Protein AF-A0A1G5LVR9-F1 (afdb_monomer)

Solvent-accessible surface area (backbone atoms only — not comparable to full-atom values): 8856 Å² total; per-residue (Å²): 91,72,54,45,79,82,60,38,32,45,64,37,34,52,29,75,40,82,42,68,40,92,84,79,70,46,76,44,76,41,83,38,76,12,65,55,41,52,52,38,59,56,39,61,37,83,92,28,54,87,48,79,41,76,50,49,32,39,43,46,57,58,30,60,53,64,62,34,41,45,77,53,51,54,35,61,64,42,55,90,45,68,49,72,40,88,86,83,64,45,80,44,60,60,44,90,41,56,43,79,47,67,43,70,72,85,84,55,84,89,47,67,74,88,44,72,70,53,63,74,50,45,88,86,81,88,82,54,94,89,51,77,93,63,82,84,75,71,79,82,75,81,130

Structure (mmCIF, N/CA/C/O backbone):
data_AF-A0A1G5LVR9-F1
#
_entry.id   AF-A0A1G5LVR9-F1
#
loop_
_atom_site.group_PDB
_atom_site.id
_atom_site.type_symbol
_atom_site.label_atom_id
_atom_site.label_alt_id
_atom_site.label_comp_id
_atom_site.label_asym_id
_atom_site.label_entity_id
_atom_site.label_seq_id
_atom_site.pdbx_PDB_ins_code
_atom_site.Cartn_x
_atom_site.Cartn_y
_atom_site.Cartn_z
_atom_site.occupancy
_atom_site.B_iso_or_equiv
_atom_site.auth_seq_id
_atom_site.auth_comp_id
_atom_site.auth_asym_id
_atom_site.auth_atom_id
_atom_site.pdbx_PDB_model_num
ATOM 1 N N . MET A 1 1 ? -2.361 9.632 -6.487 1.00 81.44 1 MET A N 1
ATOM 2 C CA . MET A 1 1 ? -2.141 10.393 -5.237 1.00 81.44 1 MET A CA 1
ATOM 3 C C . MET A 1 1 ? -0.716 10.923 -5.225 1.00 81.44 1 MET A C 1
ATOM 5 O O . MET A 1 1 ? 0.140 10.279 -5.816 1.00 81.44 1 MET A O 1
ATOM 9 N N . GLN A 1 2 ? -0.457 12.069 -4.598 1.00 78.56 2 GLN A N 1
ATOM 10 C CA . GLN A 1 2 ? 0.901 12.599 -4.425 1.00 78.56 2 GLN A CA 1
ATOM 11 C C . GLN A 1 2 ? 1.322 12.391 -2.973 1.00 78.56 2 GLN A C 1
ATOM 13 O O . GLN A 1 2 ? 0.543 12.700 -2.069 1.00 78.56 2 GLN A O 1
ATOM 18 N N . PHE A 1 3 ? 2.519 11.853 -2.746 1.00 76.69 3 PHE A N 1
ATOM 19 C CA . PHE A 1 3 ? 3.032 11.737 -1.387 1.00 76.69 3 PHE A CA 1
ATOM 20 C C . PHE A 1 3 ? 3.616 13.067 -0.907 1.00 76.69 3 PHE A C 1
ATOM 22 O O . PHE A 1 3 ? 4.312 13.766 -1.639 1.00 76.69 3 PHE A O 1
ATOM 29 N N . HIS A 1 4 ? 3.331 13.402 0.350 1.00 72.56 4 HIS A N 1
ATOM 30 C CA . HIS A 1 4 ? 3.894 14.555 1.048 1.00 72.56 4 HIS A CA 1
ATOM 31 C C . HIS A 1 4 ? 4.726 14.058 2.243 1.00 72.56 4 HIS A C 1
ATOM 33 O O . HIS A 1 4 ? 4.365 13.043 2.828 1.00 72.56 4 HIS A O 1
ATOM 39 N N . PRO A 1 5 ? 5.782 14.758 2.695 1.00 70.38 5 PRO A N 1
ATOM 40 C CA . PRO A 1 5 ? 6.575 14.328 3.857 1.00 70.38 5 PRO A CA 1
ATOM 41 C C . PRO A 1 5 ? 5.792 14.138 5.170 1.00 70.38 5 PRO A C 1
ATOM 43 O O . PRO A 1 5 ? 6.274 13.493 6.096 1.00 70.38 5 PRO A O 1
ATOM 46 N N . SER A 1 6 ? 4.601 14.730 5.268 1.00 76.38 6 SER A N 1
ATOM 47 C CA . SER A 1 6 ? 3.690 14.588 6.415 1.00 76.38 6 SER A CA 1
ATOM 48 C C . SER A 1 6 ? 2.713 13.420 6.281 1.00 76.38 6 SER A C 1
ATOM 50 O O . SER A 1 6 ? 1.923 13.209 7.193 1.00 76.38 6 SER A O 1
ATOM 52 N N . TYR A 1 7 ? 2.728 12.711 5.151 1.00 81.19 7 TYR A N 1
ATOM 53 C CA . TYR A 1 7 ? 1.882 11.546 4.933 1.00 81.19 7 TYR A CA 1
ATOM 54 C C . TYR A 1 7 ? 2.298 10.430 5.897 1.00 81.19 7 TYR A C 1
ATOM 56 O O . TYR A 1 7 ? 3.477 10.288 6.224 1.00 81.19 7 TYR A O 1
ATOM 64 N N . SER A 1 8 ? 1.323 9.678 6.394 1.00 87.94 8 SER A N 1
ATOM 65 C CA . SER A 1 8 ? 1.540 8.617 7.375 1.00 87.94 8 SER A CA 1
ATOM 66 C C . SER A 1 8 ? 0.838 7.328 6.961 1.00 87.94 8 SER A C 1
ATOM 68 O O . SER A 1 8 ? -0.005 7.329 6.059 1.00 87.94 8 SER A O 1
ATOM 70 N N . TYR A 1 9 ? 1.172 6.226 7.634 1.00 91.19 9 TYR A N 1
ATOM 71 C CA . TYR A 1 9 ? 0.491 4.947 7.440 1.00 91.19 9 TYR A CA 1
ATOM 72 C C . TYR A 1 9 ? -1.016 5.086 7.675 1.00 91.19 9 TYR A C 1
ATOM 74 O O . TYR A 1 9 ? -1.828 4.581 6.899 1.00 91.19 9 TYR A O 1
ATOM 82 N N . GLU A 1 10 ? -1.391 5.846 8.703 1.00 92.50 10 GLU A N 1
ATOM 83 C CA . GLU A 1 10 ? -2.776 6.080 9.087 1.00 92.50 10 GLU A CA 1
ATOM 84 C C . GLU A 1 10 ? -3.568 6.833 8.017 1.00 92.50 10 GLU A C 1
ATOM 86 O O . GLU A 1 10 ? -4.782 6.658 7.895 1.00 92.50 10 GLU A O 1
ATOM 91 N N . ASP A 1 11 ? -2.904 7.695 7.244 1.00 89.69 11 ASP A N 1
ATOM 92 C CA . ASP A 1 11 ? -3.523 8.400 6.117 1.00 89.69 11 ASP A CA 1
ATOM 93 C C . ASP A 1 11 ? -3.608 7.514 4.874 1.00 89.69 11 ASP A C 1
ATOM 95 O O . ASP A 1 11 ? -4.491 7.703 4.038 1.00 89.69 11 ASP A O 1
ATOM 99 N N . PHE A 1 12 ? -2.688 6.560 4.740 1.00 91.44 12 PHE A N 1
ATOM 100 C CA . PHE A 1 12 ? -2.522 5.760 3.538 1.00 91.44 12 PHE A CA 1
ATOM 101 C C . PHE A 1 12 ? -3.362 4.484 3.525 1.00 91.44 12 PHE A C 1
ATOM 103 O O . PHE A 1 12 ? -3.907 4.113 2.478 1.00 91.44 12 PHE A O 1
ATOM 110 N N . PHE A 1 13 ? -3.459 3.803 4.668 1.00 94.75 13 PHE A N 1
ATOM 111 C CA . PHE A 1 13 ? -4.009 2.457 4.732 1.00 94.75 13 PHE A CA 1
ATOM 112 C C . PHE A 1 13 ? -5.076 2.256 5.802 1.00 94.75 13 PHE A C 1
ATOM 114 O O . PHE A 1 13 ? -6.211 1.969 5.435 1.00 94.75 13 PHE A O 1
ATOM 121 N N . GLU A 1 14 ? -4.767 2.399 7.090 1.00 95.25 14 GLU A N 1
ATOM 122 C CA . GLU A 1 14 ? -5.790 2.370 8.141 1.00 95.25 14 GLU A CA 1
ATOM 123 C C . GLU A 1 14 ? -5.346 3.137 9.385 1.00 95.25 14 GLU A C 1
ATOM 125 O O . GLU A 1 14 ? -4.191 3.063 9.798 1.00 95.25 14 GLU A O 1
ATOM 130 N N . GLY A 1 15 ? -6.271 3.873 9.999 1.00 94.56 15 GLY A N 1
ATOM 131 C CA . GLY A 1 15 ? -5.981 4.630 11.212 1.00 94.56 15 GLY A CA 1
ATOM 132 C C . GLY A 1 15 ? -7.233 5.056 11.966 1.00 94.56 15 GLY A C 1
ATOM 133 O O . GLY A 1 15 ? -8.324 5.158 11.401 1.00 94.56 15 GLY A O 1
ATOM 134 N N . PHE A 1 16 ? -7.087 5.310 13.266 1.00 94.00 16 PHE A N 1
ATOM 135 C CA . PHE A 1 16 ? -8.181 5.840 14.076 1.00 94.00 16 PHE A CA 1
ATOM 136 C C . PHE A 1 16 ? -8.430 7.312 13.742 1.00 94.00 16 PHE A C 1
ATOM 138 O O . PHE A 1 16 ? -7.523 8.147 13.811 1.00 94.00 16 PHE A O 1
ATOM 145 N N . ARG A 1 17 ? -9.679 7.637 13.407 1.00 93.75 17 ARG A N 1
ATOM 146 C CA . ARG A 1 17 ? -10.139 9.003 13.144 1.00 93.75 17 ARG A CA 1
ATOM 147 C C . ARG A 1 17 ? -11.268 9.367 14.105 1.00 93.75 17 ARG A C 1
ATOM 149 O O . ARG A 1 17 ? -12.102 8.507 14.399 1.00 93.75 17 ARG A O 1
ATOM 156 N N . PRO A 1 18 ? -11.294 10.606 14.622 1.00 93.75 18 PRO A N 1
ATOM 157 C CA . PRO A 1 18 ? -12.419 11.070 15.414 1.00 93.75 18 PRO A CA 1
ATOM 158 C C . PRO A 1 18 ? -13.648 11.185 14.511 1.00 93.75 18 PRO A C 1
ATOM 160 O O . PRO A 1 18 ? -13.593 11.804 13.449 1.00 93.75 18 PRO A O 1
ATOM 163 N N . GLN A 1 19 ? -14.753 10.593 14.943 1.00 92.75 19 GLN A N 1
ATOM 164 C CA . GLN A 1 19 ? -16.044 10.698 14.289 1.00 92.75 19 GLN A CA 1
ATOM 165 C C . GLN A 1 19 ? -17.072 11.157 15.317 1.00 92.75 19 GLN A C 1
ATOM 167 O O . GLN A 1 19 ? -17.201 10.565 16.390 1.00 92.75 19 GLN A O 1
ATOM 172 N N . GLU A 1 20 ? -17.767 12.237 14.984 1.00 93.88 20 GLU A N 1
ATOM 173 C CA . GLU A 1 20 ? -18.847 12.783 15.796 1.00 93.88 20 GLU A CA 1
ATOM 174 C C . GLU A 1 20 ? -20.133 12.000 15.522 1.00 93.88 20 GLU A C 1
ATOM 176 O O . GLU A 1 20 ? -20.490 11.757 14.364 1.00 93.88 20 GLU A O 1
ATOM 181 N N . ASP A 1 21 ? -20.812 11.587 16.587 1.00 89.25 21 ASP A N 1
ATOM 182 C CA . ASP A 1 21 ? -22.153 11.031 16.489 1.00 89.25 21 ASP A CA 1
ATOM 183 C C . ASP A 1 21 ? -23.149 12.141 16.084 1.00 89.25 21 ASP A C 1
ATOM 185 O O . ASP A 1 21 ? -23.215 13.175 16.763 1.00 89.25 21 ASP A O 1
ATOM 189 N N . PRO A 1 22 ? -23.925 11.967 14.995 1.00 88.56 22 PRO A N 1
ATOM 190 C CA . PRO A 1 22 ? -24.840 12.998 14.504 1.00 88.56 22 PRO A CA 1
ATOM 191 C C . PRO A 1 22 ? -25.943 13.391 15.494 1.00 88.56 22 PRO A C 1
ATOM 193 O O . PRO A 1 22 ? -26.460 14.506 15.406 1.00 88.56 22 PRO A O 1
ATOM 196 N N . GLU A 1 23 ? -26.325 12.488 16.401 1.00 91.12 23 GLU A N 1
ATOM 197 C CA . GLU A 1 23 ? -27.414 12.692 17.354 1.00 91.12 23 GLU A CA 1
ATOM 198 C C . GLU A 1 23 ? -26.891 13.148 18.717 1.00 91.12 23 GLU A C 1
ATOM 200 O O . GLU A 1 23 ? -27.409 14.114 19.282 1.00 91.12 23 GLU A O 1
ATOM 205 N N . THR A 1 24 ? -25.855 12.489 19.245 1.00 91.06 24 THR A N 1
ATOM 206 C CA . THR A 1 24 ? -25.376 12.746 20.614 1.00 91.06 24 THR A CA 1
ATOM 207 C C . THR A 1 24 ? -24.288 13.813 20.702 1.00 91.06 24 THR A C 1
ATOM 209 O O . THR A 1 24 ? -24.016 14.289 21.804 1.00 91.06 24 THR A O 1
ATOM 212 N N . ARG A 1 25 ? -23.682 14.219 19.571 1.00 90.75 25 ARG A N 1
ATOM 213 C CA . ARG A 1 25 ? -22.509 15.121 19.511 1.00 90.75 25 ARG A CA 1
ATOM 214 C C . ARG A 1 25 ? -21.262 14.570 20.218 1.00 90.75 25 ARG A C 1
ATOM 216 O O . ARG A 1 25 ? -20.289 15.297 20.416 1.00 90.75 25 ARG A O 1
ATOM 223 N N . GLU A 1 26 ? -21.268 13.298 20.610 1.00 92.50 26 GLU A N 1
ATOM 224 C CA . GLU A 1 26 ? -20.115 12.653 21.232 1.00 92.50 26 GLU A CA 1
ATOM 225 C C . GLU A 1 26 ? -19.062 12.295 20.180 1.00 92.50 26 GLU A C 1
ATOM 227 O O . GLU A 1 26 ? -19.382 11.884 19.064 1.00 92.50 26 GLU A O 1
ATOM 232 N N . VAL A 1 27 ? -17.785 12.433 20.540 1.00 92.62 27 VAL A N 1
ATOM 233 C CA . VAL A 1 27 ? -16.665 12.077 19.662 1.00 92.62 27 VAL A CA 1
ATOM 234 C C . VAL A 1 27 ? -16.156 10.692 20.037 1.00 92.62 27 VAL A C 1
ATOM 236 O O . VAL A 1 27 ? -15.659 10.485 21.144 1.00 92.62 27 VAL A O 1
ATOM 239 N N . ALA A 1 28 ? -16.221 9.760 19.089 1.00 93.06 28 ALA A N 1
ATOM 240 C CA . ALA A 1 28 ? -15.621 8.437 19.210 1.00 93.06 28 ALA A CA 1
ATOM 241 C C . ALA A 1 28 ? -14.511 8.259 18.170 1.00 93.06 28 ALA A C 1
ATOM 243 O O . ALA A 1 28 ? -14.629 8.703 17.030 1.00 93.06 28 ALA A O 1
ATOM 244 N N . PHE A 1 29 ? -13.432 7.572 18.539 1.00 93.38 29 PHE A N 1
ATOM 245 C CA . PHE A 1 29 ? -12.410 7.176 17.574 1.00 93.38 29 PHE A CA 1
ATOM 246 C C . PHE A 1 29 ? -12.850 5.905 16.856 1.00 93.38 29 PHE A C 1
ATOM 248 O O . PHE A 1 29 ? -13.080 4.877 17.493 1.00 93.38 29 PHE A O 1
ATOM 255 N N . ARG A 1 30 ? -12.948 5.964 15.527 1.00 93.69 30 ARG A N 1
ATOM 256 C CA . ARG A 1 30 ? -13.265 4.804 14.690 1.00 93.69 30 ARG A CA 1
ATOM 257 C C . ARG A 1 30 ? -12.112 4.492 13.757 1.00 93.69 30 ARG A C 1
ATOM 259 O O . ARG A 1 30 ? -11.488 5.397 13.200 1.00 93.69 30 ARG A O 1
ATOM 266 N N . LEU A 1 31 ? -11.829 3.203 13.597 1.00 95.06 31 LEU A N 1
ATOM 267 C CA . LEU A 1 31 ? -10.870 2.752 12.601 1.00 95.06 31 LEU A CA 1
ATOM 268 C C . LEU A 1 31 ? -11.433 3.062 11.213 1.00 95.06 31 LEU A C 1
ATOM 270 O O . LEU A 1 31 ? -12.546 2.654 10.888 1.00 95.06 31 LEU A O 1
ATOM 274 N N . THR A 1 32 ? -10.678 3.820 10.428 1.00 95.19 32 THR A N 1
ATOM 275 C CA . THR A 1 32 ? -11.078 4.289 9.102 1.00 95.19 32 THR A CA 1
ATOM 276 C C . THR A 1 32 ? -10.087 3.771 8.070 1.00 95.19 32 THR A C 1
ATOM 278 O O . THR A 1 32 ? -8.876 3.832 8.291 1.00 95.19 32 THR A O 1
ATOM 281 N N . ALA A 1 33 ? -10.608 3.259 6.955 1.00 95.88 33 ALA A N 1
ATOM 282 C CA . ALA A 1 33 ? -9.802 2.829 5.822 1.00 95.88 33 ALA A CA 1
ATOM 283 C C . ALA A 1 33 ? -9.215 4.044 5.089 1.00 95.88 33 ALA A C 1
ATOM 285 O O . ALA A 1 33 ? -9.890 5.047 4.874 1.00 95.88 33 ALA A O 1
ATOM 286 N N . GLY A 1 34 ? -7.947 3.942 4.716 1.00 94.50 34 GLY A N 1
ATOM 287 C CA . GLY A 1 34 ? -7.254 4.875 3.842 1.00 94.50 34 GLY A CA 1
ATOM 288 C C . GLY A 1 34 ? -7.339 4.456 2.368 1.00 94.50 34 GLY A C 1
ATOM 289 O O . GLY A 1 34 ? -7.826 3.365 2.047 1.00 94.50 34 GLY A O 1
ATOM 290 N N . PRO A 1 35 ? -6.813 5.285 1.449 1.00 93.81 35 PRO A N 1
ATOM 291 C CA . PRO A 1 35 ? -6.970 5.101 0.007 1.00 93.81 35 PRO A CA 1
ATOM 292 C C . PRO A 1 35 ? -6.500 3.741 -0.519 1.00 93.81 35 PRO A C 1
ATOM 294 O O . PRO A 1 35 ? -7.147 3.162 -1.393 1.00 93.81 35 PRO A O 1
ATOM 297 N N . LEU A 1 36 ? -5.384 3.203 -0.007 1.00 94.56 36 LEU A N 1
ATOM 298 C CA . LEU A 1 36 ? -4.903 1.8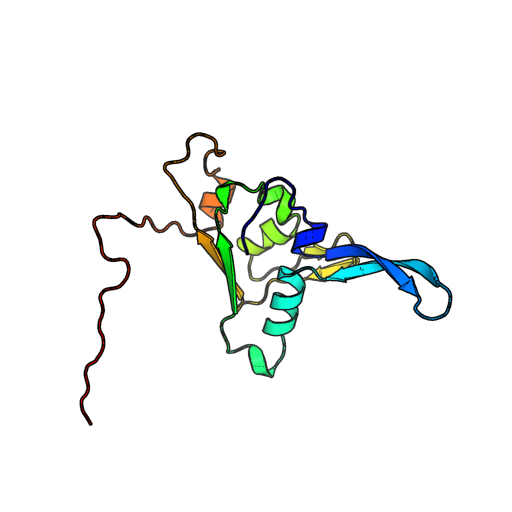93 -0.453 1.00 94.56 36 LEU A CA 1
ATOM 299 C C . LEU A 1 36 ? -5.825 0.767 0.029 1.00 94.56 36 LEU A C 1
ATOM 301 O O . LEU A 1 36 ? -6.060 -0.178 -0.726 1.00 94.56 36 LEU A O 1
ATOM 305 N N . ARG A 1 37 ? -6.358 0.856 1.254 1.00 95.75 37 ARG A N 1
ATOM 306 C CA . ARG A 1 37 ? -7.273 -0.161 1.785 1.00 95.75 37 ARG A CA 1
ATOM 307 C C . ARG A 1 37 ? -8.580 -0.173 1.003 1.00 95.75 37 ARG A C 1
ATOM 309 O O . ARG A 1 37 ? -8.994 -1.233 0.546 1.00 95.75 37 ARG A O 1
ATOM 316 N N . GLU A 1 38 ? -9.159 0.998 0.754 1.00 95.88 38 GLU A N 1
ATOM 317 C CA . GLU A 1 38 ? -10.367 1.130 -0.065 1.00 95.88 38 GLU A CA 1
ATOM 318 C C . GLU A 1 38 ? -10.163 0.564 -1.478 1.00 95.88 38 GLU A C 1
ATOM 320 O O . GLU A 1 38 ? -10.988 -0.206 -1.975 1.00 95.88 38 GLU A O 1
ATOM 325 N N . LEU A 1 39 ? -9.034 0.889 -2.120 1.00 96.69 39 LEU A N 1
ATOM 326 C CA . LEU A 1 39 ? -8.688 0.366 -3.442 1.00 96.69 39 LEU A CA 1
ATOM 327 C C . LEU A 1 39 ? -8.519 -1.160 -3.433 1.00 96.69 39 LEU A C 1
ATOM 329 O O . LEU A 1 39 ? -8.965 -1.837 -4.360 1.00 96.69 39 LEU A O 1
ATOM 333 N N . ALA A 1 40 ? -7.884 -1.707 -2.395 1.00 96.25 40 ALA A N 1
ATOM 334 C CA . ALA A 1 40 ? -7.683 -3.142 -2.253 1.00 96.25 40 ALA A CA 1
ATOM 335 C C . ALA A 1 40 ? -9.010 -3.886 -2.047 1.00 96.25 40 ALA A C 1
ATOM 337 O O . ALA A 1 40 ? -9.269 -4.883 -2.725 1.00 96.25 40 ALA A O 1
ATOM 338 N N . ASP A 1 41 ? -9.881 -3.365 -1.183 1.00 95.62 41 ASP A N 1
ATOM 339 C CA . ASP A 1 41 ? -11.207 -3.929 -0.935 1.00 95.62 41 ASP A CA 1
ATOM 340 C C . ASP A 1 41 ? -12.059 -3.904 -2.212 1.00 95.62 41 ASP A C 1
ATOM 342 O O . ASP A 1 41 ? -12.754 -4.875 -2.519 1.00 95.62 41 ASP A O 1
ATOM 346 N N . LEU A 1 42 ? -11.968 -2.833 -3.012 1.00 96.19 42 LEU A N 1
ATOM 347 C CA . LEU A 1 42 ? -12.596 -2.760 -4.334 1.00 96.19 42 LEU A CA 1
ATOM 348 C C . LEU A 1 42 ? -12.052 -3.821 -5.295 1.00 96.19 42 LEU A C 1
ATOM 350 O O . LEU A 1 42 ? -12.844 -4.462 -5.991 1.00 96.19 42 LEU A O 1
ATOM 354 N N . ALA A 1 43 ? -10.736 -4.022 -5.330 1.00 96.69 43 ALA A N 1
ATOM 355 C CA . ALA A 1 43 ? -10.078 -4.970 -6.226 1.00 96.69 43 ALA A CA 1
ATOM 356 C C . ALA A 1 43 ? -10.394 -6.443 -5.899 1.00 96.69 43 ALA A C 1
ATOM 358 O O . ALA A 1 43 ? -10.397 -7.279 -6.806 1.00 96.69 43 ALA A O 1
ATOM 359 N N . LEU A 1 44 ? -10.692 -6.765 -4.632 1.00 94.69 44 LEU A N 1
ATOM 360 C CA . LEU A 1 44 ? -10.999 -8.129 -4.170 1.00 94.69 44 LEU A CA 1
ATOM 361 C C . LEU A 1 44 ? -12.437 -8.587 -4.436 1.00 94.69 44 LEU A C 1
ATOM 363 O O . LEU A 1 44 ? -12.702 -9.799 -4.415 1.00 94.69 44 LEU A O 1
ATOM 367 N N . ARG A 1 45 ? -13.363 -7.651 -4.692 1.00 95.88 45 ARG A N 1
ATOM 368 C CA . ARG A 1 45 ? -14.769 -7.964 -5.005 1.00 95.88 45 ARG A CA 1
ATOM 369 C C . ARG A 1 45 ? -14.834 -8.951 -6.167 1.00 95.88 45 ARG A C 1
ATOM 371 O O . ARG A 1 45 ? -14.109 -8.794 -7.144 1.00 95.88 45 ARG A O 1
ATOM 378 N N . GLU A 1 46 ? -15.707 -9.956 -6.086 1.00 91.25 46 GLU A N 1
ATOM 379 C CA . GLU A 1 46 ? -15.741 -11.064 -7.060 1.00 91.25 46 GLU A CA 1
ATOM 380 C C . GLU A 1 46 ? -15.844 -10.586 -8.515 1.00 91.25 46 GLU A C 1
ATOM 382 O O . GLU A 1 46 ? -15.095 -11.058 -9.369 1.00 91.25 46 GLU A O 1
ATOM 387 N N . GLY A 1 47 ? -16.680 -9.577 -8.780 1.00 94.56 47 GLY A N 1
ATOM 388 C CA . GLY A 1 47 ? -16.830 -8.977 -10.110 1.00 94.56 47 GLY A CA 1
ATOM 389 C C . GLY A 1 47 ? -15.616 -8.186 -10.608 1.00 94.56 47 GLY A C 1
ATOM 390 O O . GLY A 1 47 ? -15.529 -7.911 -11.797 1.00 94.56 47 GLY A O 1
ATOM 391 N N . ASN A 1 48 ? -14.660 -7.858 -9.739 1.00 95.38 48 ASN A N 1
ATOM 392 C CA . ASN A 1 48 ? -13.541 -6.965 -10.042 1.00 95.38 48 ASN A CA 1
ATOM 393 C C . ASN A 1 48 ? -12.194 -7.689 -10.157 1.00 95.38 48 ASN A C 1
ATOM 395 O O . ASN A 1 48 ? -11.219 -7.087 -10.596 1.00 95.38 48 ASN A O 1
ATOM 399 N N . ARG A 1 49 ? -12.118 -8.984 -9.819 1.00 92.69 49 ARG A N 1
ATOM 400 C CA . ARG A 1 49 ? -10.846 -9.736 -9.772 1.00 92.69 49 ARG A CA 1
ATOM 401 C C . ARG A 1 49 ? -10.104 -9.819 -11.111 1.00 92.69 49 ARG A C 1
ATOM 403 O O . ARG A 1 49 ? -8.900 -10.050 -11.125 1.00 92.69 49 ARG A O 1
ATOM 410 N N . HIS A 1 50 ? -10.813 -9.645 -12.225 1.00 93.75 50 HIS A N 1
ATOM 411 C CA . HIS A 1 50 ? -10.246 -9.638 -13.577 1.00 93.75 50 HIS A CA 1
ATOM 412 C C . HIS A 1 50 ? -9.846 -8.233 -14.060 1.00 93.75 50 HIS A C 1
ATOM 414 O O . HIS A 1 50 ? -9.215 -8.099 -15.107 1.00 93.75 50 HIS A O 1
ATOM 420 N N . ILE A 1 51 ? -10.221 -7.190 -13.317 1.00 96.31 51 ILE A N 1
ATOM 421 C CA . ILE A 1 51 ? -9.967 -5.794 -13.661 1.00 96.31 51 ILE A CA 1
ATOM 422 C C . ILE A 1 51 ? -8.664 -5.368 -12.980 1.00 96.31 51 ILE A C 1
ATOM 424 O O . ILE A 1 51 ? -8.528 -5.565 -11.768 1.00 96.31 51 ILE A O 1
ATOM 428 N N . PRO A 1 52 ? -7.697 -4.792 -13.715 1.00 96.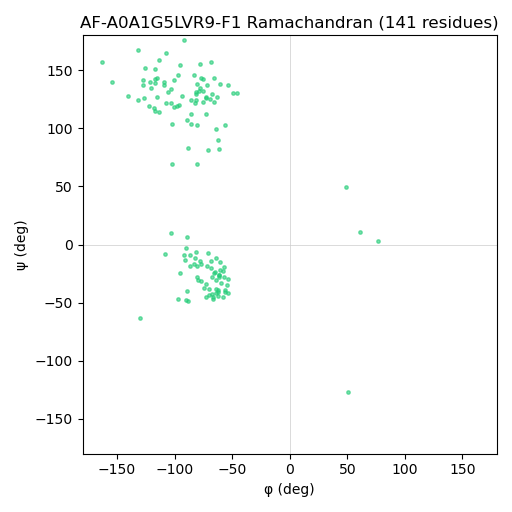81 52 PRO A N 1
ATOM 429 C CA . PRO A 1 52 ? -6.490 -4.257 -13.108 1.00 96.81 52 PRO A CA 1
ATOM 430 C C . PRO A 1 52 ? -6.786 -2.929 -12.400 1.00 96.81 52 PRO A C 1
ATOM 432 O O . PRO A 1 52 ? -7.392 -2.022 -12.969 1.00 96.81 52 PRO A O 1
ATOM 435 N N . TYR A 1 53 ? -6.312 -2.805 -11.165 1.00 97.19 53 TYR A N 1
ATOM 436 C CA . TYR A 1 53 ? -6.368 -1.586 -10.366 1.00 97.19 53 TYR A CA 1
ATOM 437 C C . TYR A 1 53 ? -4.972 -1.001 -10.236 1.00 97.19 53 TYR A C 1
ATOM 439 O O . TYR A 1 53 ? -4.010 -1.725 -9.991 1.00 97.19 53 TYR A O 1
ATOM 447 N N . PHE A 1 54 ? -4.859 0.316 -10.371 1.00 95.81 54 PHE A N 1
ATOM 448 C CA . PHE A 1 54 ? -3.577 1.005 -10.330 1.00 95.81 54 PHE A CA 1
ATOM 449 C C . PHE A 1 54 ? -3.579 2.051 -9.224 1.00 95.81 54 PHE A C 1
ATOM 451 O O . PHE A 1 54 ? -4.353 3.006 -9.256 1.00 95.81 54 PHE A O 1
ATOM 458 N N . LEU A 1 55 ? -2.674 1.886 -8.26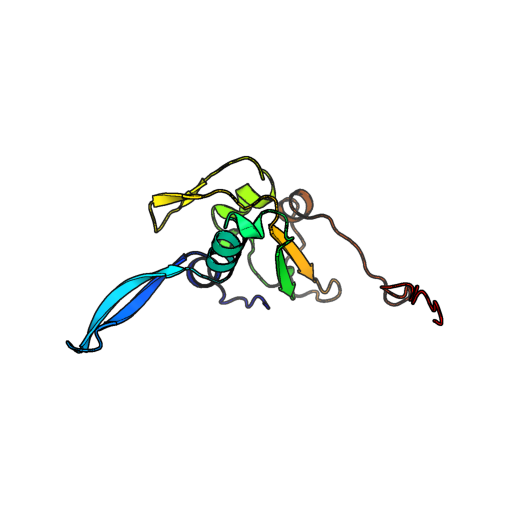5 1.00 93.56 55 LEU A N 1
ATOM 459 C CA . LEU A 1 55 ? -2.293 2.941 -7.347 1.00 93.56 55 LEU A CA 1
ATOM 460 C C . LEU A 1 55 ? -1.137 3.721 -7.972 1.00 93.56 55 LEU A C 1
ATOM 462 O O . LEU A 1 55 ? -0.011 3.230 -8.022 1.00 93.56 55 LEU A O 1
ATOM 466 N N . ILE A 1 56 ? -1.417 4.935 -8.438 1.00 92.50 56 ILE A N 1
ATOM 467 C CA . ILE A 1 56 ? -0.394 5.825 -8.992 1.00 92.50 56 ILE A CA 1
ATOM 468 C C . ILE A 1 56 ? 0.061 6.791 -7.897 1.00 92.50 56 ILE A C 1
ATOM 470 O O . ILE A 1 56 ? -0.757 7.555 -7.369 1.00 92.50 56 ILE A O 1
ATOM 474 N N . THR A 1 57 ? 1.348 6.751 -7.563 1.00 88.00 57 THR A N 1
ATOM 475 C CA . THR A 1 57 ? 1.989 7.603 -6.558 1.00 88.00 57 THR A CA 1
ATOM 476 C C . THR A 1 57 ? 2.981 8.550 -7.222 1.00 88.00 57 THR A C 1
ATOM 478 O O . THR A 1 57 ? 3.994 8.126 -7.774 1.00 88.00 57 THR A O 1
ATOM 481 N N . ASP A 1 58 ? 2.687 9.848 -7.180 1.00 87.38 58 ASP A N 1
ATOM 482 C CA . ASP A 1 58 ? 3.615 10.852 -7.696 1.00 87.38 58 ASP A CA 1
ATOM 483 C C . ASP A 1 58 ? 4.678 11.220 -6.663 1.00 87.38 58 ASP A C 1
ATOM 485 O O . ASP A 1 58 ? 4.412 11.211 -5.458 1.00 87.38 58 ASP A O 1
ATOM 489 N N . GLU A 1 59 ? 5.879 11.513 -7.161 1.00 83.44 59 GLU A N 1
ATOM 490 C CA . GLU A 1 59 ? 7.077 11.824 -6.382 1.00 83.44 59 GLU A CA 1
ATOM 491 C C . GLU A 1 59 ? 7.331 10.805 -5.264 1.00 83.44 59 GLU A C 1
ATOM 493 O O . GLU A 1 59 ? 7.567 11.149 -4.105 1.00 83.44 59 GLU A O 1
ATOM 498 N N . ILE A 1 60 ? 7.295 9.517 -5.620 1.00 84.62 60 ILE A N 1
ATOM 499 C CA . ILE A 1 60 ? 7.344 8.403 -4.663 1.00 84.62 60 ILE A CA 1
ATOM 500 C C . ILE A 1 60 ? 8.601 8.426 -3.772 1.00 84.62 60 ILE A C 1
ATOM 502 O O . ILE A 1 60 ? 8.611 7.878 -2.674 1.00 84.62 60 ILE A O 1
ATOM 506 N N . ASN A 1 61 ? 9.665 9.084 -4.230 1.00 76.75 61 ASN A N 1
ATOM 507 C CA . ASN A 1 61 ? 10.905 9.273 -3.490 1.00 76.75 61 ASN A CA 1
ATOM 508 C C . ASN A 1 61 ? 10.839 10.356 -2.398 1.00 76.75 61 ASN A C 1
ATOM 510 O O . ASN A 1 61 ? 11.704 10.366 -1.528 1.00 76.75 61 ASN A O 1
ATOM 514 N N . ARG A 1 62 ? 9.850 11.260 -2.410 1.00 78.88 62 ARG A N 1
ATOM 515 C CA . ARG A 1 62 ? 9.682 12.300 -1.373 1.00 78.88 62 ARG A CA 1
ATOM 516 C C . ARG A 1 62 ? 9.065 11.777 -0.077 1.00 78.88 62 ARG A C 1
ATOM 518 O O . ARG A 1 62 ? 9.111 12.463 0.942 1.00 78.88 62 ARG A O 1
ATOM 525 N N . ALA A 1 63 ? 8.501 10.576 -0.123 1.00 76.50 63 ALA A N 1
ATOM 526 C CA . ALA A 1 63 ? 7.919 9.881 1.013 1.00 76.50 63 ALA A CA 1
ATOM 527 C C . ALA A 1 63 ? 8.924 8.910 1.644 1.00 76.50 63 ALA A C 1
ATOM 529 O O . ALA A 1 63 ? 9.812 8.377 0.971 1.00 76.50 63 ALA A O 1
ATOM 530 N N . ASN A 1 64 ? 8.753 8.614 2.932 1.00 80.81 64 ASN A N 1
ATOM 531 C CA . ASN A 1 64 ? 9.463 7.501 3.549 1.00 80.81 64 ASN A CA 1
ATOM 532 C C . ASN A 1 64 ? 8.619 6.243 3.355 1.00 80.81 64 ASN A C 1
ATOM 534 O O . ASN A 1 64 ? 7.892 5.837 4.253 1.00 80.81 64 ASN A O 1
ATOM 538 N N . LEU A 1 65 ? 8.735 5.602 2.189 1.00 81.69 65 LEU A N 1
ATOM 539 C CA . LEU A 1 65 ? 7.861 4.481 1.829 1.00 81.69 65 LEU A CA 1
ATOM 540 C C . LEU A 1 65 ? 7.843 3.346 2.846 1.00 81.69 65 LEU A C 1
ATOM 542 O O . LEU A 1 65 ? 6.801 2.735 3.035 1.00 81.69 65 LEU A O 1
ATOM 546 N N . ALA A 1 66 ? 8.967 3.052 3.501 1.00 83.38 66 ALA A N 1
ATOM 547 C CA . ALA A 1 66 ? 8.997 2.015 4.526 1.00 83.38 66 ALA A CA 1
ATOM 548 C C . ALA A 1 66 ? 8.115 2.389 5.728 1.00 83.38 66 ALA A C 1
ATOM 550 O O . ALA A 1 66 ? 7.429 1.531 6.276 1.00 83.38 66 ALA A O 1
ATOM 551 N N . LYS A 1 67 ? 8.108 3.670 6.113 1.00 85.62 67 LYS A N 1
ATOM 552 C CA . LYS A 1 67 ? 7.233 4.199 7.161 1.00 85.62 67 LYS A CA 1
ATOM 553 C C . LYS A 1 67 ? 5.781 4.287 6.684 1.00 85.62 67 LYS A C 1
ATOM 555 O O . LYS A 1 67 ? 4.890 3.865 7.407 1.00 85.62 67 LYS A O 1
ATOM 560 N N . ASP A 1 68 ? 5.559 4.796 5.478 1.00 87.62 68 ASP A N 1
ATOM 561 C CA . ASP A 1 68 ? 4.219 5.097 4.965 1.00 87.62 68 ASP A CA 1
ATOM 562 C C . ASP A 1 68 ? 3.448 3.820 4.605 1.00 87.62 68 ASP A C 1
ATOM 564 O O . ASP A 1 68 ? 2.241 3.747 4.803 1.00 87.62 68 ASP A O 1
ATOM 568 N N . PHE A 1 69 ? 4.138 2.782 4.118 1.00 88.62 69 PHE A N 1
ATOM 569 C CA . PHE A 1 69 ? 3.535 1.471 3.861 1.00 88.62 69 PHE A CA 1
ATOM 570 C C . PHE A 1 69 ? 3.529 0.556 5.090 1.00 88.62 69 PHE A C 1
ATOM 572 O O . PHE A 1 69 ? 2.792 -0.428 5.083 1.00 88.62 69 PHE A O 1
ATOM 579 N N 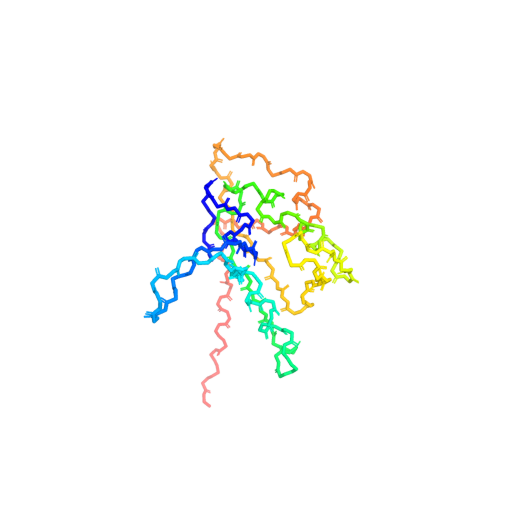. GLY A 1 70 ? 4.351 0.819 6.109 1.00 90.38 70 GLY A N 1
ATOM 580 C CA . GLY A 1 70 ? 4.452 -0.032 7.296 1.00 90.38 70 GLY A CA 1
ATOM 581 C C . GLY A 1 70 ? 4.664 -1.511 6.944 1.00 90.38 70 GLY A C 1
ATOM 582 O O . GLY A 1 70 ? 5.547 -1.876 6.161 1.00 90.38 70 GLY A O 1
ATOM 583 N N . GLU A 1 71 ? 3.811 -2.378 7.484 1.00 91.12 71 GLU A N 1
ATOM 584 C CA . GLU A 1 71 ? 3.795 -3.821 7.227 1.00 91.12 71 GLU A CA 1
ATOM 585 C C . GLU A 1 71 ? 3.523 -4.187 5.759 1.00 91.12 71 GLU A C 1
ATOM 587 O O . GLU A 1 71 ? 3.993 -5.218 5.271 1.00 91.12 71 GLU A O 1
ATOM 592 N N . LEU A 1 72 ? 2.836 -3.330 5.004 1.00 92.75 72 LEU A N 1
ATOM 593 C CA . LEU A 1 72 ? 2.482 -3.580 3.603 1.00 92.75 72 LEU A CA 1
ATOM 594 C C . LEU A 1 72 ? 3.698 -3.496 2.683 1.00 92.75 72 LEU A C 1
ATOM 596 O O . LEU A 1 72 ? 3.684 -4.037 1.576 1.00 92.75 72 LEU A O 1
ATOM 600 N N . TYR A 1 73 ? 4.778 -2.864 3.143 1.00 91.19 73 TYR A N 1
ATOM 601 C CA . TYR A 1 73 ? 6.029 -2.790 2.397 1.00 91.19 73 TYR A CA 1
ATOM 602 C C . TYR A 1 73 ? 6.625 -4.183 2.140 1.00 91.19 73 TYR A C 1
ATOM 604 O O . TYR A 1 73 ? 7.305 -4.407 1.135 1.00 91.19 73 TYR A O 1
ATOM 612 N N . PHE A 1 74 ? 6.342 -5.146 3.023 1.00 91.94 74 PHE A N 1
ATOM 613 C CA . PHE A 1 74 ? 6.664 -6.556 2.817 1.00 91.94 74 PHE A CA 1
ATOM 614 C C . PHE A 1 74 ? 5.839 -7.167 1.676 1.00 91.94 74 PHE A C 1
ATOM 616 O O . PHE A 1 74 ? 6.383 -7.866 0.820 1.00 91.94 74 PHE A O 1
ATOM 623 N N . LEU A 1 75 ? 4.542 -6.859 1.618 1.00 94.31 75 LEU A N 1
ATOM 624 C CA . LEU A 1 75 ? 3.632 -7.401 0.611 1.00 94.31 75 LEU A CA 1
ATOM 625 C C . LEU A 1 75 ? 3.956 -6.934 -0.807 1.00 94.31 75 LEU A C 1
ATOM 627 O O . LEU A 1 75 ? 3.644 -7.657 -1.746 1.00 94.31 75 LEU A O 1
ATOM 631 N N . LEU A 1 76 ? 4.617 -5.784 -0.986 1.00 91.38 76 LEU A N 1
ATOM 632 C CA . LEU A 1 76 ? 5.098 -5.352 -2.305 1.00 91.38 76 LEU A CA 1
ATOM 633 C C . LEU A 1 76 ? 6.079 -6.357 -2.933 1.00 91.38 76 LEU A C 1
ATOM 635 O O . LEU A 1 76 ? 6.071 -6.528 -4.148 1.00 91.38 76 LEU A O 1
ATOM 639 N N . GLU A 1 77 ? 6.884 -7.039 -2.115 1.00 90.25 77 GLU A N 1
ATOM 640 C CA . GLU A 1 77 ? 7.816 -8.087 -2.554 1.00 90.25 77 GLU A CA 1
ATOM 641 C C . GLU A 1 77 ? 7.133 -9.463 -2.568 1.00 90.25 77 GLU A C 1
ATOM 643 O O . GLU A 1 77 ? 7.183 -10.192 -3.558 1.00 90.25 77 GLU A O 1
ATOM 648 N N . TYR A 1 78 ? 6.439 -9.810 -1.482 1.00 93.31 78 TYR A N 1
ATOM 649 C CA . TYR A 1 78 ? 5.863 -11.138 -1.269 1.00 93.31 78 TYR A CA 1
ATOM 650 C C . TYR A 1 78 ? 4.356 -11.145 -1.537 1.00 93.31 78 TYR A C 1
ATOM 652 O O . TYR A 1 78 ? 3.535 -11.320 -0.637 1.00 93.31 78 TYR A O 1
ATOM 660 N N . ARG A 1 79 ? 3.993 -10.985 -2.814 1.00 92.88 79 ARG A N 1
ATOM 661 C CA . ARG A 1 79 ? 2.606 -10.809 -3.294 1.00 92.88 79 ARG A CA 1
ATOM 662 C C . ARG A 1 79 ? 1.639 -11.959 -2.987 1.00 92.88 79 ARG A C 1
ATOM 664 O O . ARG A 1 79 ? 0.436 -11.781 -3.120 1.00 92.88 79 ARG A O 1
ATOM 671 N N . ASN A 1 80 ? 2.141 -13.133 -2.611 1.00 93.88 80 ASN A N 1
ATOM 672 C CA . ASN A 1 80 ? 1.346 -14.317 -2.264 1.00 93.88 80 ASN A CA 1
ATOM 673 C C . ASN A 1 80 ? 1.258 -14.575 -0.749 1.00 93.88 80 ASN A C 1
ATOM 675 O O . ASN A 1 80 ? 0.846 -15.661 -0.336 1.00 93.88 80 ASN A O 1
ATOM 679 N N . LYS A 1 81 ? 1.706 -13.627 0.077 1.00 96.25 81 LYS A N 1
ATOM 680 C CA . LYS A 1 81 ? 1.659 -13.704 1.538 1.00 96.25 81 LYS A CA 1
ATOM 681 C C . LYS A 1 81 ? 0.597 -12.759 2.095 1.00 96.25 81 LYS A C 1
ATOM 683 O O . LYS A 1 81 ? 0.128 -11.860 1.402 1.00 96.25 81 LYS A O 1
ATOM 688 N N . SER A 1 82 ? 0.254 -12.973 3.358 1.00 96.38 82 SER A N 1
ATOM 689 C CA . SER A 1 82 ? -0.509 -12.037 4.176 1.00 96.38 82 SER A CA 1
ATOM 690 C C . SER A 1 82 ? 0.354 -11.503 5.319 1.00 96.38 82 SER A C 1
ATOM 692 O O . SER A 1 82 ? 1.359 -12.114 5.695 1.00 96.38 82 SER A O 1
ATOM 694 N N . VAL A 1 83 ? -0.041 -10.356 5.860 1.00 96.06 83 VAL A N 1
ATOM 695 C CA . VAL A 1 83 ? 0.479 -9.786 7.107 1.00 96.06 83 VAL A CA 1
ATOM 696 C C . VAL A 1 83 ? -0.687 -9.506 8.042 1.00 96.06 83 VAL A C 1
ATOM 698 O O . VAL A 1 83 ? -1.796 -9.242 7.579 1.00 96.06 83 VAL A O 1
ATOM 701 N N . ARG A 1 84 ? -0.430 -9.547 9.347 1.00 95.62 84 ARG A N 1
ATOM 702 C CA . ARG A 1 84 ? -1.411 -9.137 10.346 1.00 95.62 84 ARG A CA 1
ATOM 703 C C . ARG A 1 84 ? -1.319 -7.633 10.560 1.00 95.62 84 ARG A C 1
ATOM 705 O O . ARG A 1 84 ? -0.239 -7.133 10.872 1.00 95.62 84 ARG A O 1
ATOM 712 N N . LEU A 1 85 ? -2.437 -6.944 10.384 1.00 94.88 85 LEU A N 1
ATOM 713 C CA . LEU A 1 85 ? -2.529 -5.495 10.473 1.00 94.88 85 LEU A CA 1
ATOM 714 C C . LEU A 1 85 ? -2.477 -5.011 11.921 1.00 94.88 85 LEU A C 1
ATOM 716 O O . LEU A 1 85 ? -3.033 -5.647 12.819 1.00 94.88 85 LEU A O 1
ATOM 720 N N . ILE A 1 86 ? -1.812 -3.879 12.150 1.00 91.12 86 ILE A N 1
ATOM 721 C CA . ILE A 1 86 ? -1.552 -3.384 13.510 1.00 91.12 86 ILE A CA 1
ATOM 722 C C . ILE A 1 86 ? -2.812 -2.799 14.167 1.00 91.12 86 ILE A C 1
ATOM 724 O O . ILE A 1 86 ? -3.001 -2.995 15.368 1.00 91.12 86 ILE A O 1
ATOM 728 N N . TYR A 1 87 ? -3.673 -2.099 13.420 1.00 91.81 87 TYR A N 1
ATOM 729 C CA . TYR A 1 87 ? -4.826 -1.405 14.008 1.00 91.81 87 TYR A CA 1
ATOM 730 C C . TYR A 1 87 ? -6.068 -2.294 14.067 1.00 91.81 87 TYR A C 1
ATOM 732 O O . TYR A 1 87 ? -6.709 -2.375 15.114 1.00 91.81 87 TYR A O 1
ATOM 740 N N . SER A 1 88 ? -6.408 -2.968 12.966 1.00 92.50 88 SER A N 1
ATOM 741 C CA . SER A 1 88 ? -7.556 -3.889 12.911 1.00 92.50 88 SER A CA 1
ATOM 742 C C . SER A 1 88 ? -7.272 -5.241 13.567 1.00 92.50 88 SER A C 1
ATOM 744 O O . SER A 1 88 ? -8.176 -5.862 14.123 1.00 92.50 88 SER A O 1
ATOM 746 N N . GLY A 1 89 ? -6.021 -5.711 13.523 1.00 93.12 89 GLY A N 1
ATOM 747 C CA . GLY A 1 89 ? -5.662 -7.070 13.929 1.00 93.12 89 GLY A CA 1
ATOM 748 C C . GLY A 1 89 ? -6.033 -8.146 12.904 1.00 93.12 89 GLY A C 1
ATOM 749 O O . GLY A 1 89 ? -5.798 -9.326 13.192 1.00 93.12 89 GLY A O 1
ATOM 750 N N . ASP A 1 90 ? -6.573 -7.748 11.749 1.00 94.00 90 ASP A N 1
ATOM 751 C CA . ASP A 1 90 ? -6.990 -8.620 10.652 1.00 94.00 90 ASP A CA 1
ATOM 752 C C . ASP A 1 90 ? -5.792 -9.102 9.824 1.00 94.00 90 ASP A C 1
ATOM 754 O O . ASP A 1 90 ? -4.761 -8.432 9.735 1.00 94.00 90 ASP A O 1
ATOM 758 N N . ASP A 1 91 ? -5.943 -10.249 9.162 1.00 96.00 91 ASP A N 1
ATOM 759 C CA . ASP A 1 91 ? -4.995 -10.687 8.140 1.00 96.00 91 ASP A CA 1
ATOM 760 C C . ASP A 1 91 ? -5.301 -9.998 6.806 1.00 96.00 91 ASP A C 1
ATOM 762 O O . ASP A 1 91 ? -6.424 -10.042 6.300 1.00 96.00 91 ASP A O 1
ATOM 766 N N . PHE A 1 92 ? -4.276 -9.408 6.193 1.00 96.44 92 PHE A N 1
ATOM 767 C CA . PHE A 1 92 ? -4.386 -8.705 4.921 1.00 96.44 92 PHE A CA 1
ATOM 768 C C . PHE A 1 92 ? -3.367 -9.208 3.904 1.00 96.44 92 PHE A C 1
ATOM 770 O O . PHE A 1 92 ? -2.193 -9.405 4.216 1.00 96.44 92 PHE A O 1
ATOM 777 N N . ALA A 1 93 ? -3.815 -9.374 2.660 1.00 96.19 93 ALA A N 1
ATOM 778 C CA . ALA A 1 93 ? -2.974 -9.683 1.511 1.00 96.19 93 ALA A CA 1
ATOM 779 C C . ALA A 1 93 ? -3.250 -8.681 0.388 1.00 96.19 93 ALA A C 1
ATOM 781 O O . ALA A 1 93 ? -4.397 -8.306 0.137 1.00 96.19 93 ALA A O 1
ATOM 782 N N . LEU A 1 94 ? -2.196 -8.267 -0.317 1.00 96.00 94 LEU A N 1
ATOM 783 C CA . LEU A 1 94 ? -2.335 -7.312 -1.408 1.00 96.00 94 LEU A CA 1
ATOM 784 C C . LEU A 1 94 ? -2.989 -8.003 -2.620 1.00 96.00 94 LEU A C 1
ATOM 786 O O . LEU A 1 94 ? -2.466 -9.027 -3.073 1.00 96.00 94 LEU A O 1
ATOM 790 N N . PRO A 1 95 ? -4.081 -7.465 -3.193 1.00 96.75 95 PRO A N 1
ATOM 791 C CA . PRO A 1 95 ? -4.792 -8.132 -4.281 1.00 96.75 95 PRO A CA 1
ATOM 792 C C . PRO A 1 95 ? -3.877 -8.340 -5.493 1.00 96.75 95 PRO A C 1
ATOM 794 O O . PRO A 1 95 ? -3.121 -7.430 -5.845 1.00 96.75 95 PRO A O 1
ATOM 797 N N . PRO A 1 96 ? -3.906 -9.502 -6.168 1.00 95.44 96 PRO A N 1
ATOM 798 C CA . PRO A 1 96 ? -2.991 -9.787 -7.276 1.00 95.44 96 PRO A CA 1
ATOM 799 C C . PRO A 1 96 ? -3.216 -8.869 -8.486 1.00 95.44 96 PRO A C 1
ATOM 801 O O . PRO A 1 96 ? -2.293 -8.642 -9.260 1.00 95.44 96 PRO A O 1
ATOM 804 N N . ASN A 1 97 ? -4.419 -8.307 -8.622 1.00 96.56 97 ASN A N 1
ATOM 805 C CA . ASN A 1 97 ? -4.806 -7.350 -9.654 1.00 96.56 97 ASN A CA 1
ATOM 806 C C . ASN A 1 97 ? -4.554 -5.877 -9.270 1.00 96.56 97 ASN A C 1
ATOM 808 O O . ASN A 1 97 ? -4.951 -4.997 -10.028 1.00 96.56 97 ASN A O 1
ATOM 812 N N . LEU A 1 98 ? -3.911 -5.588 -8.130 1.00 97.00 98 LEU A N 1
ATOM 813 C CA . LEU A 1 98 ? -3.547 -4.226 -7.718 1.00 97.00 98 LEU A CA 1
ATOM 814 C C . LEU A 1 98 ? -2.067 -3.941 -8.010 1.00 97.00 98 LEU A C 1
ATOM 816 O O . LEU A 1 98 ? -1.165 -4.556 -7.441 1.00 97.00 98 LEU A O 1
ATOM 820 N N . PHE A 1 99 ? -1.794 -2.964 -8.860 1.00 94.44 99 PHE A N 1
ATOM 821 C CA . PHE A 1 99 ? -0.450 -2.550 -9.250 1.00 94.44 99 PHE A CA 1
ATOM 822 C C . PHE A 1 99 ? -0.121 -1.188 -8.647 1.00 94.44 99 PHE A C 1
ATOM 824 O O . PHE A 1 99 ? -0.970 -0.303 -8.614 1.00 94.44 99 PHE A O 1
ATOM 831 N N . VAL A 1 100 ? 1.115 -1.011 -8.182 1.00 92.12 100 VAL A N 1
ATOM 832 C CA . VAL A 1 100 ? 1.603 0.278 -7.677 1.00 92.12 100 VAL A CA 1
ATOM 833 C C . VAL A 1 100 ? 2.579 0.845 -8.697 1.00 92.12 100 VAL A C 1
ATOM 835 O O . VAL A 1 100 ? 3.566 0.192 -9.032 1.00 92.12 100 VAL A O 1
ATOM 838 N N . ILE A 1 101 ? 2.296 2.044 -9.197 1.00 92.25 101 ILE A N 1
ATOM 839 C CA . ILE A 1 101 ? 3.138 2.763 -10.153 1.00 92.25 101 ILE A CA 1
ATOM 840 C C . ILE A 1 101 ? 3.592 4.053 -9.486 1.00 92.25 101 ILE A C 1
ATOM 842 O O . ILE A 1 101 ? 2.769 4.901 -9.160 1.00 92.25 101 ILE A O 1
ATOM 846 N N . GLY A 1 102 ? 4.901 4.191 -9.300 1.00 89.81 102 GLY A N 1
ATOM 847 C CA . GLY A 1 102 ? 5.506 5.404 -8.767 1.00 89.81 102 GLY A CA 1
ATOM 848 C C . GLY A 1 102 ? 6.166 6.226 -9.863 1.00 89.81 102 GLY A C 1
ATOM 849 O O . GLY A 1 102 ? 6.926 5.672 -10.659 1.00 89.81 102 GLY A O 1
ATOM 850 N N . THR A 1 103 ? 5.939 7.536 -9.882 1.00 88.94 103 THR A N 1
ATOM 851 C CA . THR A 1 103 ? 6.763 8.472 -10.658 1.00 88.94 103 THR A CA 1
ATOM 852 C C . THR A 1 103 ? 7.820 9.099 -9.759 1.00 88.94 103 THR A C 1
ATOM 854 O O . THR A 1 103 ? 7.637 9.284 -8.555 1.00 88.94 103 THR A O 1
ATOM 857 N N . MET A 1 104 ? 8.985 9.366 -10.343 1.00 84.00 104 MET A N 1
ATOM 858 C CA . MET A 1 104 ? 10.144 9.871 -9.625 1.00 84.00 104 MET A CA 1
ATOM 859 C C . MET A 1 104 ? 10.862 10.908 -10.473 1.00 84.00 104 MET A C 1
ATOM 861 O O . MET A 1 104 ? 11.256 10.622 -11.602 1.00 84.00 104 MET A O 1
ATOM 865 N N . ASN A 1 105 ? 11.099 12.084 -9.898 1.00 80.06 105 ASN A N 1
ATOM 866 C CA . ASN A 1 105 ? 12.033 13.037 -10.475 1.00 80.06 105 ASN A CA 1
ATOM 867 C C . ASN A 1 105 ? 13.450 12.707 -9.988 1.00 80.06 105 ASN A C 1
ATOM 869 O O . ASN A 1 105 ? 13.754 12.835 -8.802 1.00 80.06 105 ASN A O 1
ATOM 873 N N . THR A 1 106 ? 14.313 12.267 -10.902 1.00 72.38 106 THR A N 1
ATOM 874 C CA . THR A 1 106 ? 15.703 11.883 -10.609 1.00 72.38 106 THR A CA 1
ATOM 875 C C . THR A 1 106 ? 16.663 13.075 -10.539 1.00 72.38 106 THR A C 1
ATOM 877 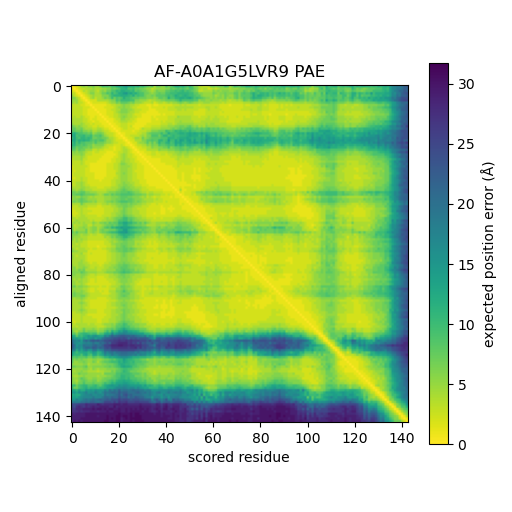O O . THR A 1 106 ? 17.791 12.917 -10.074 1.00 72.38 106 THR A O 1
ATOM 880 N N . ALA A 1 107 ? 16.243 14.270 -10.974 1.00 70.38 107 ALA A N 1
ATOM 881 C CA . ALA A 1 107 ? 17.069 15.480 -10.962 1.00 70.38 107 ALA A CA 1
ATOM 882 C C . ALA A 1 107 ? 17.073 16.207 -9.604 1.00 70.38 107 ALA A C 1
ATOM 884 O O . ALA A 1 107 ? 17.937 17.054 -9.356 1.00 70.38 107 ALA A O 1
ATOM 885 N N . ASP A 1 108 ? 16.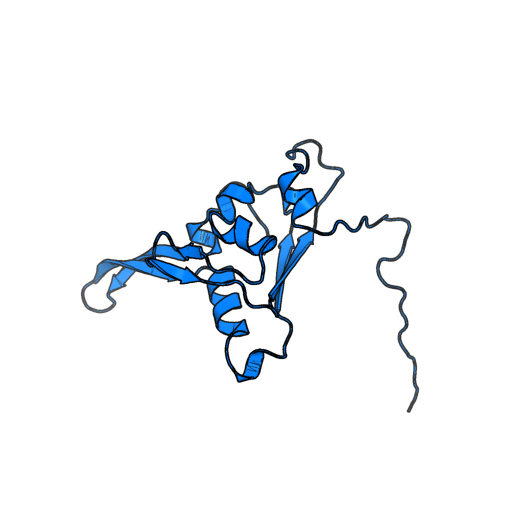117 15.897 -8.728 1.00 64.56 108 ASP A N 1
ATOM 886 C CA . ASP A 1 108 ? 15.966 16.558 -7.437 1.00 64.56 108 ASP A CA 1
ATOM 887 C C . ASP A 1 108 ? 16.957 15.972 -6.410 1.00 64.56 108 ASP A C 1
ATOM 889 O O . ASP A 1 108 ? 16.788 14.874 -5.878 1.00 64.56 108 ASP A O 1
ATOM 893 N N . ARG A 1 109 ? 18.039 16.723 -6.159 1.00 53.19 109 ARG A N 1
ATOM 894 C CA . ARG A 1 109 ? 19.145 16.356 -5.253 1.00 53.19 109 ARG A CA 1
ATOM 895 C C . ARG A 1 109 ? 18.771 16.393 -3.767 1.00 53.19 109 ARG A C 1
ATOM 897 O O . ARG A 1 109 ? 19.598 16.010 -2.944 1.00 53.19 109 ARG A O 1
ATOM 904 N N . SER A 1 110 ? 17.580 16.886 -3.418 1.00 53.78 110 SER A N 1
ATOM 905 C CA . SER A 1 110 ? 17.105 16.973 -2.028 1.00 53.78 110 SER A CA 1
ATOM 906 C C . SER A 1 110 ? 16.531 15.656 -1.498 1.00 53.78 110 SER A C 1
ATOM 908 O O . SER A 1 110 ? 16.209 15.547 -0.316 1.00 53.78 110 SER A O 1
ATOM 910 N N . ILE A 1 111 ? 16.411 14.652 -2.367 1.00 56.53 111 ILE A N 1
ATOM 911 C CA . ILE A 1 111 ? 15.649 13.446 -2.096 1.00 56.53 111 ILE A CA 1
ATOM 912 C C . ILE A 1 111 ? 16.574 12.293 -1.698 1.00 56.53 111 ILE A C 1
ATOM 914 O O . ILE A 1 111 ? 17.667 12.137 -2.247 1.00 56.53 111 ILE A O 1
ATOM 918 N N . ALA A 1 112 ? 16.134 11.483 -0.731 1.00 56.12 112 ALA A N 1
ATOM 919 C CA . ALA A 1 112 ? 16.834 10.276 -0.319 1.00 56.12 112 ALA A CA 1
ATOM 920 C C . ALA A 1 112 ? 17.196 9.431 -1.551 1.00 56.12 112 ALA A C 1
ATOM 922 O O . ALA A 1 112 ? 16.351 9.167 -2.411 1.00 56.12 112 ALA A O 1
ATOM 923 N N . LEU A 1 113 ? 18.466 9.020 -1.640 1.00 61.09 113 LEU A N 1
ATOM 924 C CA . LEU A 1 113 ? 18.911 8.022 -2.611 1.00 61.09 113 LEU A CA 1
ATOM 925 C C . LEU A 1 113 ? 17.917 6.859 -2.596 1.00 61.09 113 LEU A C 1
ATOM 927 O O . LEU A 1 113 ? 17.585 6.356 -1.525 1.00 61.09 113 LEU A O 1
ATOM 931 N N . VAL A 1 114 ? 17.451 6.438 -3.776 1.00 69.69 114 VAL A N 1
ATOM 932 C CA . VAL A 1 114 ? 16.603 5.247 -3.903 1.00 69.69 114 VAL A CA 1
ATOM 933 C C . VAL A 1 114 ? 17.350 4.069 -3.294 1.00 69.69 114 VAL A C 1
ATOM 935 O O . VAL A 1 114 ? 18.281 3.537 -3.909 1.00 69.69 114 VAL A O 1
ATOM 938 N N . ASP A 1 115 ? 16.951 3.689 -2.085 1.00 72.00 115 ASP A N 1
ATOM 939 C CA . ASP A 1 115 ? 17.647 2.669 -1.320 1.00 72.00 115 ASP A CA 1
ATOM 940 C C . ASP A 1 115 ? 17.477 1.289 -1.977 1.00 72.00 115 ASP A C 1
ATOM 942 O O . ASP A 1 115 ? 16.529 1.022 -2.729 1.00 72.00 115 ASP A O 1
ATOM 946 N N . ALA A 1 116 ? 18.402 0.379 -1.687 1.00 77.38 116 ALA A N 1
ATOM 947 C CA . ALA A 1 116 ? 18.401 -0.992 -2.176 1.00 77.38 116 ALA A CA 1
ATOM 948 C C . ALA A 1 116 ? 17.078 -1.721 -1.877 1.00 77.38 116 ALA A C 1
ATOM 950 O O . ALA A 1 116 ? 16.664 -2.595 -2.641 1.00 77.38 116 ALA A O 1
ATOM 951 N N . ALA A 1 117 ? 16.387 -1.351 -0.794 1.00 78.88 117 ALA A N 1
ATOM 952 C CA . ALA A 1 117 ? 15.074 -1.885 -0.454 1.00 78.88 117 ALA A CA 1
ATOM 953 C C . ALA A 1 117 ? 13.995 -1.536 -1.498 1.00 78.88 117 ALA A C 1
ATOM 955 O O . ALA A 1 117 ? 13.208 -2.414 -1.861 1.00 78.88 117 ALA A O 1
ATOM 956 N N . MET A 1 118 ? 13.978 -0.300 -2.010 1.00 80.88 118 MET A N 1
ATOM 957 C CA . MET A 1 118 ? 13.042 0.115 -3.062 1.00 80.88 118 MET A CA 1
ATOM 958 C C . MET A 1 118 ? 13.391 -0.544 -4.393 1.00 80.88 118 MET A C 1
ATOM 960 O O . MET A 1 118 ? 12.509 -1.076 -5.064 1.00 80.88 118 MET A O 1
ATOM 964 N N . ARG A 1 119 ? 14.687 -0.587 -4.737 1.00 82.88 119 ARG A N 1
ATOM 965 C CA . ARG A 1 119 ? 15.192 -1.237 -5.964 1.00 82.88 119 ARG A CA 1
ATOM 966 C C . ARG A 1 119 ? 14.813 -2.709 -6.084 1.00 82.88 119 ARG A C 1
ATOM 968 O O . ARG A 1 119 ? 14.698 -3.220 -7.188 1.00 82.88 119 ARG A O 1
ATOM 975 N N . ARG A 1 120 ? 14.619 -3.387 -4.953 1.00 84.62 120 ARG A N 1
ATOM 976 C CA . ARG A 1 120 ? 14.200 -4.792 -4.900 1.00 84.62 120 ARG A CA 1
ATOM 977 C C . ARG A 1 120 ? 12.699 -4.988 -5.122 1.00 84.62 120 ARG A C 1
ATOM 979 O O . ARG A 1 120 ? 12.298 -6.032 -5.617 1.00 84.62 120 ARG A O 1
ATOM 986 N N . ARG A 1 121 ? 11.884 -4.009 -4.724 1.00 88.31 121 ARG A N 1
ATOM 987 C CA . ARG A 1 121 ? 10.411 -4.091 -4.702 1.00 88.31 121 ARG A CA 1
ATOM 988 C C . ARG A 1 121 ? 9.752 -3.505 -5.943 1.00 88.31 121 ARG A C 1
ATOM 990 O O . ARG A 1 121 ? 8.634 -3.883 -6.271 1.00 88.31 121 ARG A O 1
ATOM 997 N N . PHE A 1 122 ? 10.433 -2.582 -6.614 1.00 87.69 122 PHE A N 1
ATOM 998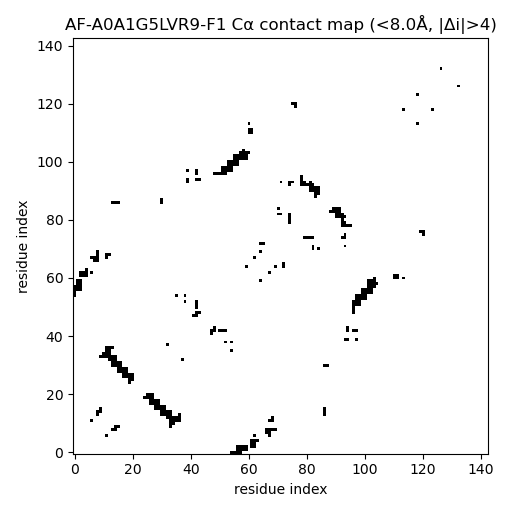 C CA . PHE A 1 122 ? 9.926 -1.897 -7.795 1.00 87.69 122 PHE A CA 1
ATOM 999 C C . PHE A 1 122 ? 10.781 -2.211 -9.018 1.00 87.69 122 PHE A C 1
ATOM 1001 O O . PHE A 1 122 ? 12.007 -2.275 -8.937 1.00 87.69 122 PHE A O 1
ATOM 1008 N N . ALA A 1 123 ? 10.124 -2.347 -10.169 1.00 88.38 123 ALA A N 1
ATOM 1009 C CA . ALA A 1 123 ? 10.792 -2.263 -11.459 1.00 88.38 123 ALA A CA 1
ATOM 1010 C C . ALA A 1 123 ? 11.033 -0.785 -11.798 1.00 88.38 123 ALA A C 1
ATOM 1012 O O . ALA A 1 123 ? 10.125 0.037 -11.679 1.00 88.38 123 ALA A O 1
ATOM 1013 N N . PHE A 1 124 ? 12.252 -0.451 -12.222 1.00 85.94 124 PHE A N 1
ATOM 1014 C CA . PHE A 1 124 ? 12.637 0.917 -12.566 1.00 85.94 124 PHE A CA 1
ATOM 1015 C C . PHE A 1 124 ? 12.672 1.070 -14.081 1.00 85.94 124 PHE A C 1
ATOM 1017 O O . PHE A 1 124 ? 13.405 0.357 -14.764 1.00 85.94 124 PHE A O 1
ATOM 1024 N N . VAL A 1 125 ? 11.883 2.015 -14.590 1.00 86.75 125 VAL A N 1
ATOM 1025 C CA . VAL A 1 125 ? 11.855 2.387 -16.005 1.00 86.75 125 VAL A CA 1
ATOM 1026 C C . VAL A 1 125 ? 12.303 3.837 -16.108 1.00 86.75 125 VAL A C 1
ATOM 1028 O O . VAL A 1 125 ? 11.645 4.733 -15.585 1.00 86.75 125 VAL A O 1
ATOM 1031 N N . GLU A 1 126 ? 13.447 4.065 -16.749 1.00 83.88 126 GLU A N 1
ATOM 1032 C CA . GLU A 1 126 ? 13.960 5.413 -16.981 1.00 83.88 126 GLU A CA 1
ATOM 1033 C C . GLU A 1 126 ? 13.271 6.029 -18.202 1.00 83.88 126 GLU A C 1
ATOM 1035 O O . GLU A 1 126 ? 13.293 5.466 -19.297 1.00 83.88 126 GLU A O 1
ATOM 1040 N N . LEU A 1 127 ? 12.663 7.200 -18.012 1.00 83.19 127 LEU A N 1
ATOM 1041 C CA . LEU A 1 127 ? 12.030 7.963 -19.083 1.00 83.19 127 LEU A CA 1
ATOM 1042 C C . LEU A 1 127 ? 12.948 9.117 -19.481 1.00 83.19 127 LEU A C 1
ATOM 1044 O O . LEU A 1 127 ? 13.057 10.122 -18.781 1.00 83.19 127 LEU A O 1
ATOM 1048 N N . SER A 1 128 ? 13.626 8.958 -20.617 1.00 80.69 128 SER A N 1
ATOM 1049 C CA . SER A 1 128 ? 14.460 10.016 -21.182 1.00 80.69 128 SER A CA 1
ATOM 1050 C C . SER A 1 128 ? 13.592 11.059 -21.889 1.00 80.69 128 SER A C 1
ATOM 1052 O O . SER A 1 128 ? 12.773 10.679 -22.726 1.00 80.69 128 SER A O 1
ATOM 1054 N N . PRO A 1 129 ? 13.827 12.370 -21.686 1.00 78.56 129 PRO A N 1
ATOM 1055 C CA . PRO A 1 129 ? 13.084 13.426 -22.381 1.00 78.56 129 PRO A CA 1
ATOM 1056 C C . PRO A 1 129 ? 13.313 13.429 -23.901 1.00 78.56 129 PRO A C 1
ATOM 1058 O O . PRO A 1 129 ? 12.620 14.130 -24.629 1.00 78.56 129 PRO A O 1
ATOM 1061 N N . ARG A 1 130 ? 14.305 12.674 -24.392 1.00 79.25 130 ARG A N 1
ATOM 1062 C CA . ARG A 1 130 ? 14.608 12.533 -25.824 1.00 79.25 130 ARG A CA 1
ATOM 1063 C C . ARG A 1 130 ? 13.796 11.438 -26.514 1.00 79.25 130 ARG A C 1
ATOM 1065 O O . ARG A 1 130 ? 13.888 11.308 -27.728 1.00 79.25 130 ARG A O 1
ATOM 1072 N N . THR A 1 131 ? 13.071 10.626 -25.750 1.00 77.81 131 THR A N 1
ATOM 1073 C CA . THR A 1 131 ? 12.264 9.520 -26.271 1.00 77.81 131 THR A CA 1
ATOM 1074 C C . THR A 1 131 ? 10.806 9.831 -25.990 1.00 77.81 131 THR A C 1
ATOM 1076 O O . THR A 1 131 ? 10.453 10.122 -24.849 1.00 77.81 131 THR A O 1
ATOM 1079 N N . GLU A 1 132 ? 9.953 9.781 -27.011 1.00 74.69 132 GLU A N 1
ATOM 1080 C CA . GLU A 1 132 ? 8.516 9.898 -26.777 1.00 74.69 132 GLU A CA 1
ATOM 1081 C C . GLU A 1 132 ? 8.042 8.712 -25.920 1.00 74.69 132 GLU A C 1
ATOM 1083 O O . GLU A 1 132 ? 8.315 7.559 -26.268 1.00 74.69 132 GLU A O 1
ATOM 1088 N N . PRO A 1 133 ? 7.347 8.963 -24.795 1.00 66.25 133 PRO A N 1
ATOM 1089 C CA . PRO A 1 133 ? 6.978 7.913 -23.845 1.00 66.25 133 PRO A CA 1
ATOM 1090 C C . PRO A 1 133 ? 5.939 6.939 -24.411 1.00 66.25 133 PRO A C 1
ATOM 1092 O O . PRO A 1 133 ? 5.823 5.812 -23.936 1.00 66.25 133 PRO A O 1
ATOM 1095 N N . ILE A 1 134 ? 5.204 7.355 -25.443 1.00 70.31 134 ILE A N 1
ATOM 1096 C CA . ILE A 1 134 ? 4.304 6.509 -26.214 1.00 70.31 134 ILE A CA 1
ATOM 1097 C C . ILE A 1 134 ? 4.583 6.731 -27.698 1.00 70.31 134 ILE A C 1
ATOM 1099 O O . ILE A 1 134 ? 4.505 7.851 -28.191 1.00 70.31 134 ILE A O 1
ATOM 1103 N N . SER A 1 135 ? 4.877 5.660 -28.432 1.00 63.91 135 SER A N 1
ATOM 1104 C CA . SER A 1 135 ? 4.728 5.716 -29.884 1.00 63.91 135 SER A CA 1
ATOM 1105 C C . SER A 1 135 ? 3.228 5.700 -30.153 1.00 63.91 135 SER A C 1
ATOM 1107 O O . SER A 1 135 ? 2.554 4.715 -29.853 1.00 63.91 135 SER A O 1
ATOM 1109 N N . LEU A 1 136 ? 2.677 6.807 -30.654 1.00 51.34 136 LEU A N 1
ATOM 1110 C CA . LEU A 1 136 ? 1.295 6.879 -31.124 1.00 51.34 136 LEU A CA 1
ATOM 1111 C C . LEU A 1 136 ? 1.113 5.896 -32.292 1.00 51.34 136 LEU A C 1
ATOM 1113 O O . LEU A 1 136 ? 1.125 6.272 -33.458 1.00 51.34 136 LEU A O 1
ATOM 1117 N N . ARG A 1 137 ? 0.896 4.614 -31.993 1.00 48.84 137 ARG A N 1
ATOM 1118 C CA . ARG A 1 137 ? 0.119 3.734 -32.862 1.00 48.84 137 ARG A CA 1
ATOM 1119 C C . ARG A 1 137 ? -1.346 4.012 -32.567 1.00 48.84 137 ARG A C 1
ATOM 1121 O O . ARG A 1 137 ? -2.045 3.203 -31.968 1.00 48.84 137 ARG A O 1
ATOM 1128 N N . ALA A 1 138 ? -1.790 5.201 -32.966 1.00 50.16 138 ALA A N 1
ATOM 1129 C CA . ALA A 1 138 ? -3.179 5.363 -33.335 1.00 50.16 138 ALA A CA 1
ATOM 1130 C C . ALA A 1 138 ? -3.359 4.476 -34.566 1.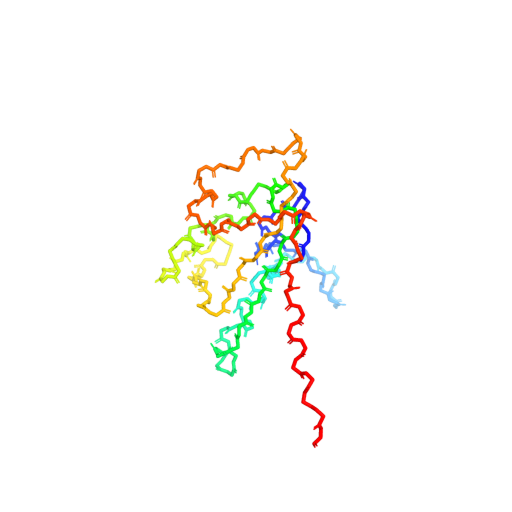00 50.16 138 ALA A C 1
ATOM 1132 O O . ALA A 1 138 ? -2.905 4.816 -35.657 1.00 50.16 138 ALA A O 1
ATOM 1133 N N . ASP A 1 139 ? -3.912 3.287 -34.358 1.00 47.56 139 ASP A N 1
ATOM 1134 C CA . ASP A 1 139 ? -4.424 2.465 -35.439 1.00 47.56 139 ASP A CA 1
ATOM 1135 C C . ASP A 1 139 ? -5.554 3.272 -36.090 1.00 47.56 139 ASP A C 1
ATOM 1137 O O . ASP A 1 139 ? -6.699 3.281 -35.636 1.00 47.56 139 ASP A O 1
ATOM 1141 N N . SER A 1 140 ? -5.206 4.080 -37.091 1.00 50.03 140 SER A N 1
ATOM 1142 C CA . SER A 1 140 ? -6.174 4.674 -37.993 1.00 50.03 140 SER A CA 1
ATOM 1143 C C . SER A 1 140 ? -6.703 3.550 -38.873 1.00 50.03 140 SER A C 1
ATOM 1145 O O . SER A 1 140 ? -6.251 3.374 -40.001 1.00 50.03 140 SER A O 1
ATOM 1147 N N . SER A 1 141 ? -7.659 2.794 -38.346 1.00 40.41 141 SER A N 1
ATOM 1148 C CA . SER A 1 141 ? -8.620 2.067 -39.164 1.00 40.41 141 SER A CA 1
ATOM 1149 C C . SER A 1 141 ? -9.772 3.023 -39.495 1.00 40.41 141 SER A C 1
ATOM 1151 O O . SER A 1 141 ? -10.593 3.318 -38.620 1.00 40.41 141 SER A O 1
ATOM 1153 N N . PRO A 1 142 ? -9.852 3.576 -40.720 1.00 54.22 142 PRO A N 1
ATOM 1154 C CA . PRO A 1 142 ? -11.075 4.203 -41.182 1.00 54.22 142 PRO A CA 1
ATOM 1155 C C . PRO A 1 142 ? -12.072 3.096 -41.550 1.00 54.22 142 PRO A C 1
ATOM 1157 O O . PRO A 1 142 ? -11.753 2.249 -42.372 1.00 54.22 142 PRO A O 1
ATOM 1160 N N . ARG A 1 143 ? -13.236 3.143 -40.890 1.00 44.47 143 ARG A N 1
ATOM 1161 C CA . ARG A 1 143 ? -14.551 2.564 -41.240 1.00 44.47 143 ARG A CA 1
ATOM 1162 C C . ARG A 1 143 ? -14.597 1.327 -42.140 1.00 44.47 143 ARG A C 1
ATOM 116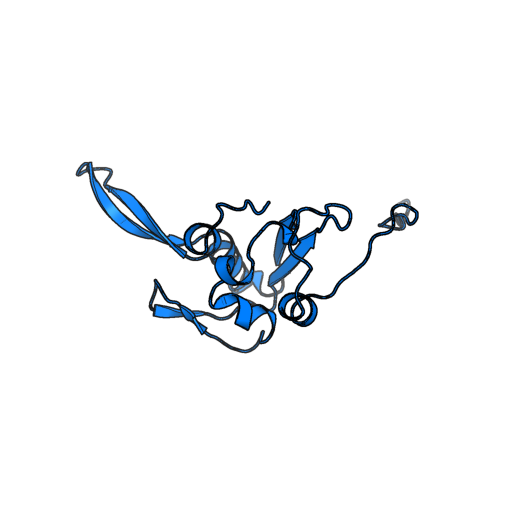4 O O . ARG A 1 143 ? -14.327 1.457 -43.351 1.00 44.47 143 ARG A O 1
#

Nearest PDB structures (foldseek):
  6ut3-assembly1_C  TM=8.322E-01  e=1.220E-11  Thermococcus gammatolerans EJ3
  6ut4-assembly1_D  TM=8.026E-01  e=1.019E-10  Thermococcus gammatolerans
  9cc3-assembly1_C  TM=6.656E-01  e=4.177E-02  Homo sapiens
  8fdu-assembly1_A  TM=5.063E-01  e=3.264E-01  Homo sapiens

Sequence (143 aa):
MQFHPSYSYEDFFEGFRPQEDPETREVAFRLTAGPLRELADLALREGNRHIPYFLITDEINRANLAKDFGELYFLLEYRNKSVRLIYSGDDFALPPNLFVIGTMNTADRSIALVDAAMRRRFAFVELSPRTEPISLRADSSPR

Mean predicted aligned error: 7.77 Å

Foldseek 3Di:
DEDAQPAFLCQAAKDWDWDADPPPRDTDTDIDGHPQNVQQVVCPPPVNVVPAAEAEYEQVQNYPCCGNCPVCLVLLQVQPAWDQDDPPRDTDHRRPRYYYHYDHDPVDPVTPDCDPSNVNRDDDDDDDPVDDPDDPPPVPPDD

pLDDT: mean 85.16, std 13.28, range [40.41, 97.19]

Radius of gyration: 18.82 Å; Cα contacts (8 Å, |Δi|>4): 186; chains: 1; bounding box: 47×31×62 Å

Secondary structure (DSSP, 8-state):
-B--TT--HHHHTEEEEEEE-TTT--EEEEEEE-HHHHHHHHHHSGGGTTS-EEEEEBTGGGS-HHHHHTTHHHHTT-TT--EE-TTT--EE---TTEEEEE---TT-TTS----HHHHHHS------TTS-SS---------